Protein AF-A0A9D4P1P0-F1 (afdb_monomer_lite)

Structure (mmCIF, N/CA/C/O backbone):
data_AF-A0A9D4P1P0-F1
#
_entry.id   AF-A0A9D4P1P0-F1
#
loop_
_atom_site.group_PDB
_atom_site.id
_atom_site.type_symbol
_atom_site.label_atom_id
_atom_site.label_alt_id
_atom_site.label_comp_id
_atom_site.label_asym_id
_atom_site.label_entity_id
_atom_site.label_seq_id
_atom_site.pdbx_PDB_ins_code
_atom_site.Cartn_x
_atom_site.Cartn_y
_atom_site.Cartn_z
_atom_site.occupancy
_atom_site.B_iso_or_equiv
_atom_site.auth_seq_id
_atom_site.auth_comp_id
_atom_site.auth_asym_id
_atom_site.auth_atom_id
_atom_site.pdbx_PDB_model_num
ATOM 1 N N . MET A 1 1 ? -2.878 -2.988 15.550 1.00 69.31 1 MET A N 1
ATOM 2 C CA . MET A 1 1 ? -2.304 -2.409 14.303 1.00 69.31 1 MET A CA 1
ATOM 3 C C . MET A 1 1 ? -1.634 -3.481 13.454 1.00 69.31 1 MET A C 1
ATOM 5 O O . MET A 1 1 ? -0.738 -4.161 13.938 1.00 69.31 1 MET A O 1
ATOM 9 N N . LYS A 1 2 ? -2.085 -3.649 12.206 1.00 81.69 2 LYS A N 1
ATOM 10 C CA . LYS A 1 2 ? -1.544 -4.602 11.220 1.00 81.69 2 LYS A CA 1
ATOM 11 C C . LYS A 1 2 ? -1.010 -3.838 10.004 1.00 81.69 2 LYS A C 1
ATOM 13 O O . LYS A 1 2 ? -1.481 -2.741 9.717 1.00 81.69 2 LYS A O 1
ATOM 18 N N . TYR A 1 3 ? -0.050 -4.413 9.284 1.00 85.12 3 TYR A N 1
ATOM 19 C CA . TYR A 1 3 ? 0.527 -3.804 8.083 1.00 85.12 3 TYR A CA 1
ATOM 20 C C . TYR A 1 3 ? 0.538 -4.799 6.927 1.00 85.12 3 TYR A C 1
ATOM 22 O O . TYR A 1 3 ? 0.924 -5.952 7.101 1.00 85.12 3 TYR A O 1
ATOM 30 N N . ILE A 1 4 ? 0.128 -4.337 5.749 1.00 83.31 4 ILE A N 1
ATOM 31 C CA . ILE A 1 4 ? 0.166 -5.085 4.495 1.00 83.31 4 ILE A CA 1
ATOM 32 C C . ILE A 1 4 ? 1.216 -4.428 3.605 1.00 83.31 4 ILE A C 1
ATOM 34 O O . ILE A 1 4 ? 1.060 -3.278 3.199 1.00 83.31 4 ILE A O 1
ATOM 38 N N . LEU A 1 5 ? 2.284 -5.165 3.311 1.00 84.31 5 LEU A N 1
ATOM 39 C CA . LEU A 1 5 ? 3.376 -4.725 2.450 1.00 84.31 5 LEU A CA 1
ATOM 40 C C . LEU A 1 5 ? 3.148 -5.255 1.032 1.00 84.31 5 LEU A C 1
ATOM 42 O O . LEU A 1 5 ? 3.200 -6.458 0.792 1.00 84.31 5 LEU A O 1
ATOM 46 N N . VAL A 1 6 ? 2.929 -4.351 0.085 1.00 79.00 6 VAL A N 1
ATOM 47 C CA . VAL A 1 6 ? 2.833 -4.646 -1.346 1.00 79.00 6 VAL A CA 1
ATOM 48 C C . VAL A 1 6 ? 4.164 -4.277 -1.994 1.00 79.00 6 VAL A C 1
ATOM 50 O O . VAL A 1 6 ? 4.474 -3.100 -2.190 1.00 79.00 6 VAL A O 1
ATOM 53 N N . THR A 1 7 ? 4.964 -5.287 -2.328 1.00 77.62 7 THR A N 1
ATOM 54 C CA . THR A 1 7 ? 6.220 -5.136 -3.078 1.00 77.62 7 THR A CA 1
ATOM 55 C C . THR A 1 7 ? 6.069 -5.721 -4.482 1.00 77.62 7 THR A C 1
ATOM 57 O O . THR A 1 7 ? 5.222 -6.576 -4.731 1.00 77.62 7 THR A O 1
ATOM 60 N N . GLY A 1 8 ? 6.878 -5.260 -5.436 1.00 70.75 8 GLY A N 1
ATOM 61 C CA . GLY A 1 8 ? 6.987 -5.899 -6.748 1.00 70.75 8 GLY A CA 1
ATOM 62 C C . GLY A 1 8 ? 8.346 -5.607 -7.366 1.00 70.75 8 GLY A C 1
ATOM 63 O O . GLY A 1 8 ? 8.758 -4.453 -7.402 1.00 70.75 8 GLY A O 1
ATOM 64 N N . GLY A 1 9 ? 9.051 -6.659 -7.786 1.00 63.66 9 GLY A N 1
ATOM 65 C CA . GLY A 1 9 ? 10.490 -6.611 -8.078 1.00 63.66 9 GLY A CA 1
ATOM 66 C C . GLY A 1 9 ? 10.890 -6.662 -9.552 1.00 63.66 9 GLY A C 1
ATOM 67 O O . GLY A 1 9 ? 12.078 -6.712 -9.826 1.00 63.66 9 GLY A O 1
ATOM 68 N N . VAL A 1 10 ? 9.944 -6.678 -10.499 1.00 56.84 10 VAL A N 1
ATOM 69 C CA . VAL A 1 10 ? 10.290 -6.918 -11.918 1.00 56.84 10 VAL A CA 1
ATOM 70 C C . VAL A 1 10 ? 9.809 -5.807 -12.846 1.00 56.84 10 VAL A C 1
ATOM 72 O O . VAL A 1 10 ? 10.536 -5.404 -13.746 1.00 56.84 10 VAL A O 1
ATOM 75 N N . ILE A 1 11 ? 8.609 -5.259 -12.624 1.00 59.81 11 ILE A N 1
ATOM 76 C CA . ILE A 1 11 ? 8.082 -4.169 -13.453 1.00 59.81 11 ILE A CA 1
ATOM 77 C C . ILE A 1 11 ? 7.515 -3.076 -12.545 1.00 59.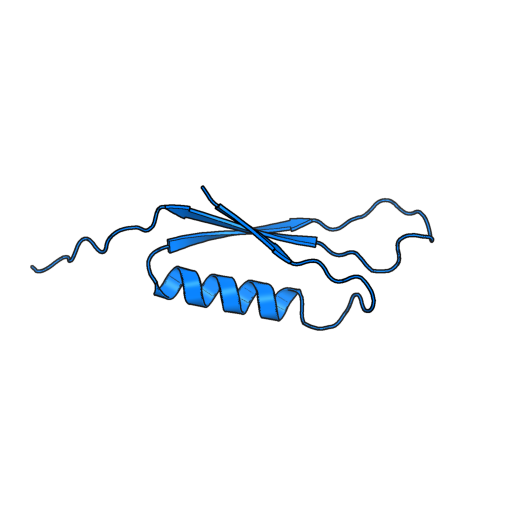81 11 ILE A C 1
ATOM 79 O O . ILE A 1 11 ? 6.568 -3.280 -11.777 1.00 59.81 11 ILE A O 1
ATOM 83 N N . SER A 1 12 ? 8.116 -1.887 -12.613 1.00 58.91 12 SER A N 1
ATOM 84 C CA . SER A 1 12 ? 7.755 -0.728 -11.789 1.00 58.91 12 SER A CA 1
ATOM 85 C C . SER A 1 12 ? 6.352 -0.188 -12.101 1.00 58.91 12 SER A C 1
ATOM 87 O O . SER A 1 12 ? 5.720 0.359 -11.200 1.00 58.91 12 SER A O 1
ATOM 89 N N . GLY A 1 13 ? 5.804 -0.450 -13.293 1.00 60.78 13 GLY A N 1
ATOM 90 C CA . GLY A 1 13 ? 4.564 0.165 -13.789 1.00 60.78 13 GLY A CA 1
ATOM 91 C C . GLY A 1 13 ? 3.261 -0.642 -13.704 1.00 60.78 13 GLY A C 1
ATOM 92 O O . GLY A 1 13 ? 2.214 -0.084 -14.011 1.00 60.78 13 GLY A O 1
ATOM 93 N N . ILE A 1 14 ? 3.265 -1.918 -13.299 1.00 65.94 14 ILE A N 1
ATOM 94 C CA . ILE A 1 14 ? 2.047 -2.747 -13.390 1.00 65.94 14 ILE A CA 1
ATOM 95 C C . ILE A 1 14 ? 1.424 -2.925 -12.005 1.00 65.94 14 ILE A C 1
ATOM 97 O O . ILE A 1 14 ? 2.026 -3.504 -11.101 1.00 65.94 14 ILE A O 1
ATOM 101 N N . GLY A 1 15 ? 0.220 -2.386 -11.826 1.00 72.38 15 GLY A N 1
ATOM 102 C CA . GLY A 1 15 ? -0.766 -2.875 -10.859 1.00 72.38 15 GLY A CA 1
ATOM 103 C C . GLY A 1 15 ? -0.533 -2.621 -9.367 1.00 72.38 15 GLY A C 1
ATOM 104 O O . GLY A 1 15 ? -1.508 -2.668 -8.634 1.00 72.38 15 GLY A O 1
ATOM 105 N N . LYS A 1 16 ? 0.675 -2.302 -8.880 1.00 79.88 16 LYS A N 1
ATOM 106 C CA . LYS A 1 16 ? 0.940 -2.149 -7.426 1.00 79.88 16 LYS A CA 1
ATOM 107 C C . LYS A 1 16 ? 0.009 -1.137 -6.746 1.00 79.88 16 LYS A C 1
ATOM 109 O O . LYS A 1 16 ? -0.562 -1.432 -5.701 1.00 79.88 16 LYS A O 1
ATOM 114 N N . GLY A 1 17 ? -0.186 0.024 -7.376 1.00 78.69 17 GLY A N 1
ATOM 115 C CA . GLY A 1 17 ? -1.114 1.052 -6.895 1.00 78.69 17 GLY A CA 1
ATOM 116 C C . GLY A 1 17 ? -2.566 0.578 -6.904 1.00 78.69 17 GLY A C 1
ATOM 117 O O . GLY A 1 17 ? -3.245 0.690 -5.889 1.00 78.69 17 GLY A O 1
ATOM 118 N N . VAL A 1 18 ? -3.006 -0.023 -8.014 1.00 85.69 18 VAL A N 1
ATOM 119 C CA . VAL A 1 18 ? -4.380 -0.525 -8.192 1.00 85.69 18 VAL A CA 1
ATOM 120 C C . VAL A 1 18 ? -4.698 -1.641 -7.198 1.00 85.69 18 VAL A C 1
ATOM 122 O O . VAL A 1 18 ? -5.719 -1.600 -6.530 1.00 85.69 18 VAL A O 1
ATOM 125 N N . VAL A 1 19 ? -3.793 -2.602 -7.025 1.00 86.50 19 VAL A N 1
ATOM 126 C CA . VAL A 1 19 ? -3.947 -3.689 -6.050 1.00 86.50 19 VAL A CA 1
ATOM 127 C C . VAL A 1 19 ? -4.014 -3.122 -4.633 1.00 86.50 19 VAL A C 1
ATOM 129 O O . VAL A 1 19 ? -4.894 -3.500 -3.862 1.00 86.50 19 VAL A O 1
ATOM 132 N N . SER A 1 20 ? -3.136 -2.171 -4.293 1.00 86.38 20 SER A N 1
ATOM 133 C CA . SER A 1 20 ? -3.148 -1.558 -2.964 1.00 86.38 20 SER A CA 1
ATOM 134 C C . SER A 1 20 ? -4.433 -0.767 -2.678 1.00 86.38 20 SER A C 1
ATOM 136 O O . SER A 1 20 ? -4.976 -0.855 -1.577 1.00 86.38 20 SER A O 1
ATOM 138 N N . SER A 1 21 ? -4.974 -0.047 -3.668 1.00 86.31 21 SER A N 1
ATOM 139 C CA . SER A 1 21 ? -6.215 0.710 -3.501 1.00 86.31 21 SER A CA 1
ATOM 140 C C . SER A 1 21 ? -7.436 -0.206 -3.439 1.00 86.31 21 SER A C 1
ATOM 142 O O . SER A 1 21 ? -8.308 0.017 -2.604 1.00 86.31 21 SER A O 1
ATOM 144 N N . SER A 1 22 ? -7.479 -1.278 -4.236 1.00 90.69 22 SER A N 1
ATOM 145 C CA . SER A 1 22 ? -8.542 -2.285 -4.172 1.00 90.69 22 SER A CA 1
ATOM 146 C C . SER A 1 22 ? -8.593 -2.982 -2.809 1.00 90.69 22 SER A C 1
ATOM 148 O O . SER A 1 22 ? -9.672 -3.097 -2.231 1.00 90.69 22 SER A O 1
ATOM 150 N N . ILE A 1 23 ? -7.441 -3.381 -2.257 1.00 88.81 23 ILE A N 1
ATOM 151 C CA . ILE A 1 23 ? -7.358 -3.985 -0.915 1.00 88.81 23 ILE A CA 1
ATOM 152 C C . ILE A 1 23 ? -7.798 -2.985 0.161 1.00 88.81 23 ILE A C 1
ATOM 154 O O . ILE A 1 23 ? -8.569 -3.342 1.051 1.00 88.81 23 ILE A O 1
ATOM 158 N N . GLY A 1 24 ? -7.364 -1.724 0.062 1.00 89.44 24 GLY A N 1
ATOM 159 C CA . GLY A 1 24 ? -7.794 -0.664 0.974 1.00 89.44 24 GLY A CA 1
ATOM 160 C C . GLY A 1 24 ? -9.314 -0.471 0.971 1.00 89.44 24 GLY A C 1
ATOM 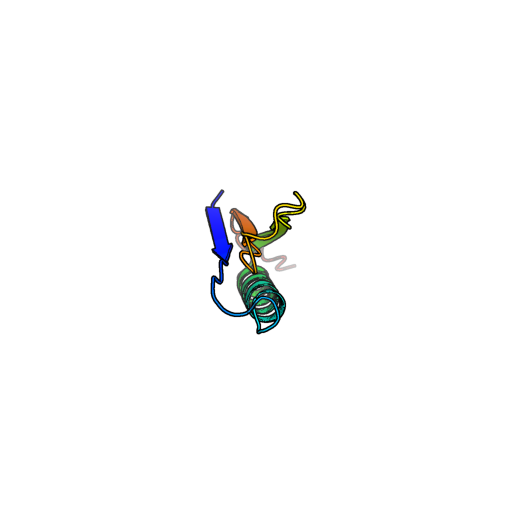161 O O . GLY A 1 24 ? -9.936 -0.447 2.030 1.00 89.44 24 GLY A O 1
ATOM 162 N N . THR A 1 25 ? -9.936 -0.403 -0.208 1.00 89.62 25 THR A N 1
ATOM 163 C CA . THR A 1 25 ? -11.394 -0.256 -0.338 1.00 89.62 25 THR A CA 1
ATOM 164 C C . THR A 1 25 ? -12.148 -1.446 0.253 1.00 89.62 25 THR A C 1
ATOM 166 O O . THR A 1 25 ? -13.147 -1.251 0.944 1.00 89.62 25 THR A O 1
ATOM 169 N N . LEU A 1 26 ? -11.656 -2.670 0.039 1.00 90.25 26 LEU A N 1
ATOM 170 C CA . LEU A 1 26 ? -12.282 -3.878 0.573 1.00 90.25 26 LEU A CA 1
ATOM 171 C C . LEU A 1 26 ? -12.252 -3.888 2.109 1.00 90.25 26 LEU A C 1
ATOM 173 O O . LEU A 1 26 ? -13.277 -4.085 2.754 1.00 90.25 26 LEU A O 1
ATOM 177 N N . LEU A 1 27 ? -11.099 -3.580 2.702 1.00 88.75 27 LEU A N 1
ATOM 178 C CA . LEU A 1 27 ? -10.943 -3.492 4.155 1.00 88.75 27 LEU A CA 1
ATOM 179 C C . LEU A 1 27 ? -11.785 -2.363 4.760 1.00 88.75 27 LEU A C 1
ATOM 181 O O . LEU A 1 27 ? -12.395 -2.545 5.811 1.00 88.75 27 LEU A O 1
ATOM 185 N N . LYS A 1 28 ? -11.895 -1.226 4.064 1.00 86.94 28 LYS A N 1
ATOM 186 C CA . LYS A 1 28 ? -12.786 -0.134 4.466 1.00 86.94 28 LYS A CA 1
ATOM 187 C C . LYS A 1 28 ? -14.255 -0.567 4.458 1.00 86.94 28 LYS A C 1
ATOM 189 O O . LYS A 1 28 ? -14.992 -0.217 5.373 1.00 86.94 28 LYS A O 1
ATOM 194 N N . SER A 1 29 ? -14.671 -1.361 3.465 1.00 87.00 29 SER A N 1
ATOM 195 C CA . SER A 1 29 ? -16.033 -1.916 3.393 1.00 87.00 29 SER A CA 1
ATOM 196 C C . SER A 1 29 ? -16.336 -2.928 4.505 1.00 87.00 29 SER A C 1
ATOM 198 O O . SER A 1 29 ? -17.484 -3.073 4.906 1.00 87.00 29 SER A O 1
ATOM 200 N N . MET A 1 30 ? -15.302 -3.571 5.054 1.00 87.69 30 MET A N 1
ATOM 201 C CA . MET A 1 30 ? -15.392 -4.487 6.196 1.00 87.69 30 MET A CA 1
ATOM 202 C C . MET A 1 30 ? -15.371 -3.763 7.559 1.00 87.69 30 MET A C 1
ATOM 204 O O . MET A 1 30 ? -15.357 -4.418 8.598 1.00 87.69 30 MET A O 1
ATOM 208 N N . GLY A 1 31 ? -15.352 -2.424 7.573 1.00 84.69 31 GLY A N 1
ATOM 209 C CA . GLY A 1 31 ? -15.349 -1.622 8.802 1.00 84.69 31 GLY A CA 1
ATOM 210 C C . GLY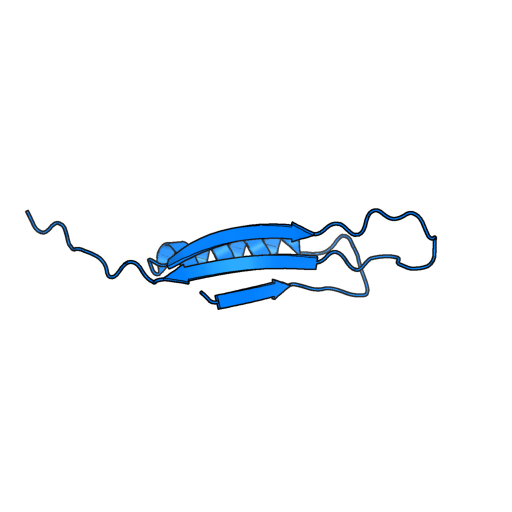 A 1 31 ? -13.965 -1.396 9.419 1.00 84.69 31 GLY A C 1
ATOM 211 O O . GLY A 1 31 ? -13.866 -0.902 10.539 1.00 84.69 31 GLY A O 1
ATOM 212 N N . PHE A 1 32 ? -12.877 -1.725 8.715 1.00 86.19 32 PHE A N 1
ATOM 213 C CA . PHE A 1 32 ? -11.527 -1.410 9.187 1.00 86.19 32 PHE A CA 1
ATOM 214 C C . PHE A 1 32 ? -11.124 0.020 8.828 1.00 86.19 32 PHE A C 1
ATOM 216 O O . PHE A 1 32 ? -11.370 0.507 7.721 1.00 86.19 32 PHE A O 1
ATOM 223 N N . ILE A 1 33 ? -10.409 0.673 9.744 1.00 84.81 33 ILE A N 1
ATOM 224 C CA . ILE A 1 33 ? -9.698 1.915 9.434 1.00 84.81 33 ILE A CA 1
ATOM 225 C C . ILE A 1 33 ? -8.441 1.547 8.649 1.00 84.81 33 ILE A C 1
ATOM 227 O O . ILE A 1 33 ? -7.598 0.798 9.139 1.00 84.81 33 ILE A O 1
ATOM 2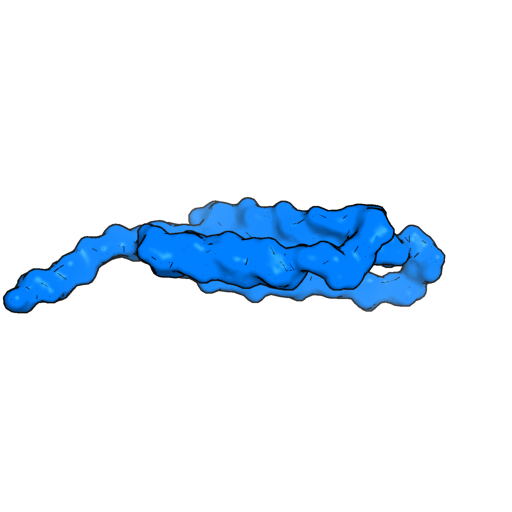31 N N . VAL A 1 34 ? -8.293 2.070 7.435 1.00 87.00 34 VAL A N 1
ATOM 232 C CA . VAL A 1 34 ? -7.125 1.810 6.583 1.00 87.00 34 VAL A CA 1
ATOM 233 C C . VAL A 1 34 ? -6.417 3.097 6.186 1.00 87.00 34 VAL A C 1
ATOM 235 O O . VAL A 1 34 ? -7.055 4.084 5.825 1.00 87.00 34 VAL A O 1
ATOM 238 N N . THR A 1 35 ? -5.087 3.052 6.191 1.00 87.06 35 THR A N 1
ATOM 239 C CA . THR A 1 35 ? -4.206 4.143 5.769 1.00 87.06 35 THR A CA 1
ATOM 240 C C . THR A 1 35 ? -3.160 3.593 4.811 1.00 87.06 35 THR A C 1
ATOM 242 O O . THR A 1 35 ? -2.495 2.610 5.120 1.00 87.06 35 THR A O 1
ATOM 245 N N . ALA A 1 36 ? -2.978 4.221 3.651 1.00 83.69 36 ALA A N 1
ATOM 246 C CA . ALA A 1 36 ? -1.934 3.840 2.704 1.00 83.69 36 ALA A CA 1
ATOM 247 C C . ALA A 1 36 ? -0.711 4.756 2.852 1.00 83.69 36 ALA A C 1
ATOM 249 O O . ALA A 1 36 ? -0.835 5.978 2.847 1.00 83.69 36 ALA A O 1
ATOM 250 N N . ILE A 1 37 ? 0.473 4.158 2.953 1.00 83.31 37 ILE A N 1
ATOM 251 C CA . ILE A 1 37 ? 1.773 4.823 3.000 1.00 83.31 37 ILE A CA 1
ATOM 252 C C . ILE A 1 37 ? 2.577 4.321 1.804 1.00 83.31 37 ILE A C 1
ATOM 254 O O . ILE A 1 37 ? 2.971 3.156 1.731 1.00 83.31 37 ILE A O 1
ATOM 258 N N . LYS A 1 38 ? 2.822 5.204 0.841 1.00 78.00 38 LYS A N 1
ATOM 259 C CA . LYS A 1 38 ? 3.656 4.890 -0.317 1.00 78.00 38 LYS A CA 1
ATOM 260 C C . LYS A 1 38 ? 5.115 5.195 0.010 1.00 78.00 38 LYS A C 1
ATOM 262 O O . LYS A 1 38 ? 5.431 6.309 0.414 1.00 78.00 38 LYS A O 1
ATOM 267 N N . ILE A 1 39 ? 5.987 4.209 -0.175 1.00 74.94 39 ILE A N 1
ATOM 268 C CA . ILE A 1 39 ? 7.427 4.337 0.040 1.00 74.94 39 ILE A CA 1
ATOM 269 C C . ILE A 1 39 ? 8.095 4.247 -1.330 1.00 74.94 39 ILE A C 1
ATOM 271 O O . ILE A 1 39 ? 8.254 3.167 -1.906 1.00 74.94 39 ILE A O 1
ATOM 275 N N . ASP A 1 40 ? 8.455 5.404 -1.879 1.00 71.62 40 ASP A N 1
ATOM 276 C CA . ASP 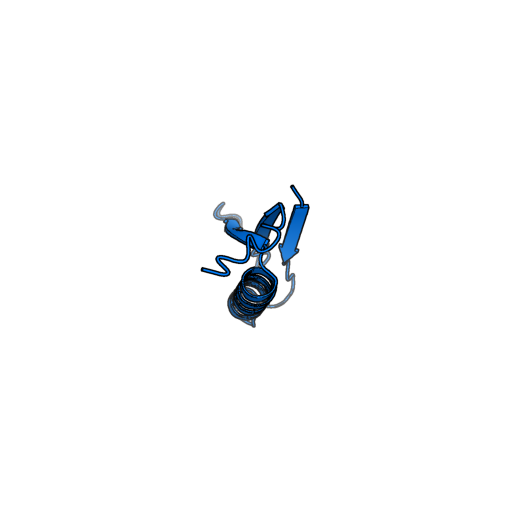A 1 40 ? 9.195 5.478 -3.132 1.00 71.62 40 ASP A CA 1
ATOM 277 C C . ASP A 1 40 ? 10.706 5.518 -2.837 1.00 71.62 40 ASP A C 1
ATOM 279 O O . ASP A 1 40 ? 11.169 6.421 -2.134 1.00 71.62 40 ASP A O 1
ATOM 283 N N . PRO A 1 41 ? 11.504 4.568 -3.357 1.00 62.28 41 PRO A N 1
ATOM 284 C CA . PRO A 1 41 ? 12.945 4.517 -3.128 1.00 62.28 41 PRO A CA 1
ATOM 285 C C . PRO A 1 41 ? 13.667 5.563 -3.993 1.00 62.28 41 PRO A C 1
ATOM 287 O O . PRO A 1 41 ? 14.382 5.230 -4.934 1.00 62.28 41 PRO A O 1
ATOM 290 N N . TYR A 1 42 ? 13.491 6.852 -3.711 1.00 59.22 42 TYR A N 1
ATOM 291 C CA . TYR A 1 42 ? 14.258 7.901 -4.384 1.00 59.22 42 TYR A CA 1
ATOM 292 C C . TYR A 1 42 ? 15.588 8.147 -3.666 1.00 59.22 42 TYR A C 1
ATOM 294 O O . TYR A 1 42 ? 15.796 9.156 -3.003 1.00 59.22 42 TYR A O 1
ATOM 302 N N . ILE A 1 43 ? 16.528 7.224 -3.869 1.00 57.28 43 ILE A N 1
ATOM 303 C CA . ILE A 1 43 ? 17.960 7.526 -3.851 1.00 57.28 43 ILE A CA 1
ATOM 304 C C . ILE A 1 43 ? 18.519 7.048 -5.190 1.00 57.28 43 ILE A C 1
ATOM 306 O O . ILE A 1 43 ? 18.464 5.867 -5.527 1.00 57.28 43 ILE A O 1
ATOM 310 N N . LYS A 1 44 ? 19.002 7.993 -6.005 1.00 51.81 44 LYS A N 1
ATOM 311 C CA . LYS A 1 44 ? 19.585 7.719 -7.323 1.00 51.81 44 LYS A CA 1
ATOM 312 C C . LYS A 1 44 ? 20.848 6.866 -7.158 1.00 51.81 44 LYS A C 1
ATOM 314 O O . LYS A 1 44 ? 21.944 7.387 -6.998 1.00 51.81 44 LYS A O 1
ATOM 319 N N . ARG A 1 45 ? 20.707 5.549 -7.239 1.00 47.44 45 ARG A N 1
ATOM 320 C CA . ARG A 1 45 ? 21.750 4.652 -7.737 1.00 47.44 45 ARG A CA 1
ATOM 321 C C . ARG A 1 45 ? 21.085 3.766 -8.770 1.00 47.44 45 ARG A C 1
ATOM 323 O O . ARG A 1 45 ? 20.098 3.103 -8.461 1.00 47.44 45 ARG A O 1
ATOM 330 N N . SER A 1 46 ? 21.621 3.786 -9.985 1.00 49.69 46 SER A N 1
ATOM 331 C CA . SER A 1 46 ? 21.136 3.114 -11.201 1.00 49.69 46 SER A CA 1
ATOM 332 C C . SER A 1 46 ? 21.083 1.576 -11.126 1.00 49.69 46 SER A C 1
ATOM 334 O O . SER A 1 46 ? 21.163 0.908 -12.147 1.00 49.69 46 SER A O 1
ATOM 336 N N . PHE A 1 47 ? 20.959 1.006 -9.928 1.00 46.38 47 PHE A N 1
ATOM 337 C CA . PHE A 1 47 ? 20.999 -0.424 -9.644 1.00 46.38 47 PHE A CA 1
ATOM 338 C C . PHE A 1 47 ? 19.738 -0.940 -8.914 1.00 46.38 47 PHE A C 1
ATOM 340 O O . PHE A 1 47 ? 19.603 -2.137 -8.708 1.00 46.38 47 PHE A O 1
ATOM 347 N N . TRP A 1 48 ? 18.782 -0.067 -8.564 1.00 44.66 48 TRP A N 1
ATOM 348 C CA . TRP A 1 48 ? 17.492 -0.437 -7.948 1.00 44.66 48 TRP A CA 1
ATOM 349 C C . TRP A 1 48 ? 16.310 -0.114 -8.872 1.00 44.66 48 TRP A C 1
ATOM 351 O O . TRP A 1 48 ? 15.381 0.607 -8.505 1.00 44.66 48 TRP A O 1
ATOM 361 N N . PHE A 1 49 ? 16.342 -0.621 -10.104 1.00 46.34 49 PHE A N 1
ATOM 362 C CA . PHE A 1 49 ? 15.198 -0.539 -11.012 1.00 46.34 49 PHE A CA 1
ATOM 363 C C . PHE A 1 49 ? 14.012 -1.339 -10.438 1.00 46.34 49 PHE A C 1
ATOM 365 O O . PHE A 1 49 ? 13.900 -2.540 -10.640 1.00 46.34 49 PHE A O 1
ATOM 372 N N . GLY A 1 50 ? 13.097 -0.664 -9.737 1.00 53.81 50 GLY A N 1
ATOM 373 C CA . GLY A 1 50 ? 11.682 -1.052 -9.730 1.00 53.81 50 GLY A CA 1
ATOM 374 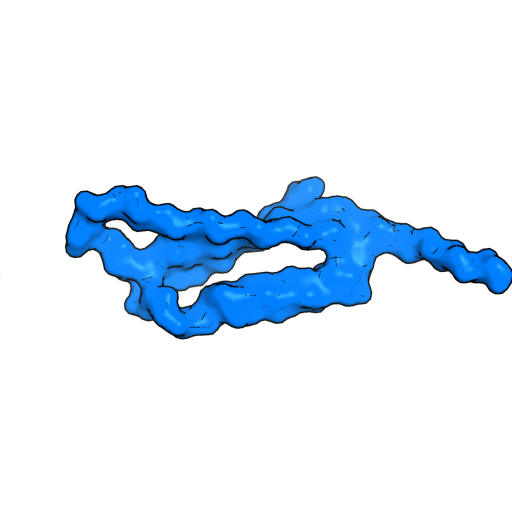C C . GLY A 1 50 ? 11.039 -1.506 -8.420 1.00 53.81 50 GLY A C 1
ATOM 375 O O . GLY A 1 50 ? 9.831 -1.750 -8.430 1.00 53.81 50 GLY A O 1
ATOM 376 N N . HIS A 1 51 ? 11.761 -1.545 -7.298 1.00 58.50 51 HIS A N 1
ATOM 377 C CA . HIS A 1 51 ? 11.189 -1.902 -5.992 1.00 58.50 51 HIS A CA 1
ATOM 378 C C . HIS A 1 51 ? 10.359 -0.755 -5.380 1.00 58.50 51 HIS A C 1
ATOM 380 O O . HIS A 1 51 ? 10.736 -0.177 -4.367 1.00 58.50 51 HIS A O 1
ATOM 386 N N . HIS A 1 52 ? 9.215 -0.408 -5.977 1.00 62.28 52 HIS A N 1
ATOM 387 C CA . HIS A 1 52 ? 8.237 0.441 -5.286 1.00 62.28 52 HIS A CA 1
ATOM 388 C C . HIS A 1 52 ? 7.523 -0.394 -4.231 1.00 62.28 52 HIS A C 1
ATOM 390 O O . HIS A 1 52 ? 6.981 -1.462 -4.534 1.00 62.28 52 HIS A O 1
ATOM 396 N N . VAL A 1 53 ? 7.526 0.110 -3.004 1.00 67.62 53 VAL A N 1
ATOM 397 C CA . VAL A 1 53 ? 6.910 -0.539 -1.857 1.00 67.62 53 VAL A CA 1
ATOM 398 C C . VAL A 1 53 ? 5.704 0.294 -1.447 1.00 67.62 53 VAL A C 1
ATOM 400 O O . VAL A 1 53 ? 5.825 1.479 -1.147 1.00 67.62 53 VAL A O 1
ATOM 403 N N . ILE A 1 54 ? 4.521 -0.313 -1.447 1.00 73.69 54 ILE A N 1
ATOM 404 C CA . ILE A 1 54 ? 3.312 0.317 -0.920 1.00 73.69 54 ILE A CA 1
ATOM 405 C C . ILE A 1 54 ? 2.940 -0.406 0.361 1.00 73.69 54 ILE A C 1
ATOM 407 O O . ILE A 1 54 ? 2.751 -1.616 0.367 1.00 73.69 54 ILE A O 1
ATOM 411 N N . MET A 1 55 ? 2.832 0.345 1.445 1.00 75.88 55 MET A N 1
ATOM 412 C CA . MET A 1 55 ? 2.355 -0.149 2.723 1.00 75.88 55 MET A CA 1
ATOM 413 C C . MET A 1 55 ? 0.908 0.268 2.922 1.00 75.88 55 MET A C 1
ATOM 415 O O . MET A 1 55 ? 0.559 1.424 2.721 1.00 75.88 55 MET A O 1
ATOM 419 N N . ILE A 1 56 ? 0.062 -0.656 3.356 1.00 81.75 56 ILE A N 1
ATOM 420 C CA . ILE A 1 56 ? -1.269 -0.349 3.871 1.00 81.75 56 ILE A CA 1
ATOM 421 C C . ILE A 1 56 ? -1.245 -0.664 5.358 1.00 81.75 56 ILE A C 1
ATOM 423 O O . ILE A 1 56 ? -1.113 -1.816 5.766 1.00 81.75 56 ILE A O 1
ATOM 427 N N . GLN A 1 57 ? -1.348 0.371 6.176 1.00 79.12 57 GLN A N 1
ATOM 428 C CA . GLN A 1 57 ? -1.593 0.247 7.598 1.00 79.12 57 GLN A CA 1
ATOM 429 C C . GLN A 1 57 ? -3.082 -0.014 7.820 1.00 79.12 57 GLN A C 1
ATOM 431 O O . GLN A 1 57 ? -3.940 0.744 7.373 1.00 79.12 57 GLN A O 1
ATOM 436 N N . VAL A 1 58 ? -3.377 -1.090 8.534 1.00 79.44 58 VAL A N 1
ATOM 437 C CA . VAL A 1 58 ? -4.722 -1.494 8.928 1.00 79.44 58 VAL A CA 1
ATOM 438 C C . VAL A 1 58 ? -4.846 -1.263 10.434 1.00 79.44 58 VAL A C 1
ATOM 440 O O . VAL A 1 58 ? -4.128 -1.862 11.246 1.00 79.44 58 VAL A O 1
ATOM 443 N N . GLY A 1 59 ? -5.712 -0.324 10.798 1.00 74.25 59 GLY A N 1
ATOM 444 C CA . GLY A 1 59 ? -6.117 -0.034 12.168 1.00 74.25 59 GLY A CA 1
ATOM 445 C C . GLY A 1 59 ? -7.084 -1.082 12.720 1.00 74.25 59 GLY A C 1
ATOM 446 O O . GLY A 1 59 ? -7.355 -2.100 12.081 1.00 74.25 59 GLY A O 1
ATOM 447 N N . GLU A 1 60 ? -7.578 -0.849 13.935 1.00 70.81 60 GLU A N 1
ATOM 448 C CA . GLU A 1 60 ? -8.625 -1.679 14.536 1.00 70.81 60 GLU A CA 1
ATOM 449 C C . GLU A 1 60 ? -9.891 -1.688 13.658 1.00 70.81 60 GLU A C 1
ATOM 451 O O . GLU A 1 60 ? -10.197 -0.714 12.957 1.00 70.81 60 GLU A O 1
ATOM 456 N N . GLN A 1 61 ? -10.625 -2.802 13.703 1.00 62.53 61 GLN A N 1
ATOM 457 C CA . GLN A 1 61 ? -11.975 -2.866 13.157 1.00 62.53 61 GLN A CA 1
ATOM 458 C C . GLN A 1 61 ? -12.851 -1.966 14.017 1.00 62.53 61 GLN A C 1
ATOM 460 O O . GLN A 1 61 ? -12.917 -2.154 15.232 1.00 62.53 61 GLN A O 1
ATOM 465 N N . ILE A 1 62 ? -13.518 -0.995 13.405 1.00 64.19 62 ILE A N 1
ATOM 466 C CA . ILE A 1 62 ? -14.636 -0.356 14.076 1.00 64.19 62 ILE A CA 1
ATOM 467 C C . ILE A 1 62 ? -15.737 -1.407 13.997 1.00 64.19 62 ILE A C 1
ATOM 469 O O . ILE A 1 62 ? -16.322 -1.609 12.931 1.00 64.19 62 ILE A O 1
ATOM 473 N N . GLU A 1 63 ? -15.956 -2.156 15.081 1.00 57.00 63 GLU A N 1
ATOM 474 C CA . GLU A 1 63 ? -17.212 -2.885 15.214 1.00 57.00 63 GLU A CA 1
ATOM 475 C C . GLU A 1 63 ? -18.308 -1.870 14.939 1.00 57.00 63 GLU A C 1
ATOM 477 O O . GLU A 1 63 ? -18.332 -0.786 15.525 1.00 57.00 63 GLU A O 1
ATOM 482 N N . SER A 1 64 ? -19.135 -2.184 13.950 1.00 51.34 64 SER A N 1
ATOM 483 C CA . SER A 1 64 ? -20.303 -1.415 13.587 1.00 51.34 64 SER A CA 1
ATOM 484 C C . SER A 1 64 ? -21.113 -1.155 14.854 1.00 51.34 64 SER A C 1
ATOM 486 O O . SER A 1 64 ? -21.919 -1.991 15.259 1.00 51.34 64 SER A O 1
ATOM 488 N N . ILE A 1 65 ? -20.906 0.009 15.477 1.00 51.31 65 ILE A N 1
ATOM 489 C CA . ILE A 1 65 ? -21.932 0.677 16.259 1.00 51.31 65 ILE A CA 1
ATOM 490 C C . ILE A 1 65 ? -23.023 0.915 15.239 1.00 51.31 65 ILE A C 1
ATOM 492 O O . ILE A 1 65 ? -22.971 1.835 14.431 1.00 51.31 65 ILE A O 1
ATOM 496 N N . ILE A 1 66 ? -23.938 -0.035 15.212 1.00 52.28 66 ILE A N 1
ATOM 497 C CA . ILE A 1 66 ? -25.254 0.079 14.644 1.00 52.28 66 ILE A CA 1
ATOM 498 C C . ILE A 1 66 ? -25.855 1.355 15.261 1.00 52.28 66 ILE A C 1
ATOM 500 O O . ILE A 1 66 ? -26.134 1.337 16.461 1.00 52.28 66 ILE A O 1
ATOM 504 N N . PRO A 1 67 ? -26.075 2.471 14.538 1.00 50.47 67 PRO A N 1
ATOM 505 C CA . PRO A 1 67 ? -27.054 3.432 14.999 1.00 50.47 67 PRO A CA 1
ATOM 506 C C . PRO A 1 67 ? -28.414 2.871 14.568 1.00 50.47 67 PRO A C 1
ATOM 508 O O . PRO A 1 67 ? -28.977 3.286 13.561 1.00 50.47 67 PRO A O 1
ATOM 511 N N . VAL A 1 68 ? -28.902 1.849 15.276 1.00 44.69 68 VAL A N 1
ATOM 512 C CA . VAL A 1 68 ? -30.337 1.539 15.282 1.00 44.69 68 VAL A CA 1
ATOM 513 C C . VAL A 1 68 ? -30.925 2.618 16.175 1.00 44.69 68 VAL A C 1
ATOM 515 O O . VAL A 1 68 ? -30.827 2.554 17.400 1.00 44.69 68 VAL A O 1
ATOM 518 N N . ILE A 1 69 ? -31.384 3.675 15.511 1.00 42.94 69 ILE A N 1
ATOM 519 C CA . ILE A 1 69 ? -32.342 4.646 16.032 1.00 42.94 69 ILE A CA 1
ATOM 520 C C . ILE A 1 69 ? -33.728 4.086 15.725 1.00 42.94 69 ILE A C 1
ATOM 522 O O . ILE A 1 69 ? -33.894 3.561 14.598 1.00 42.94 69 ILE A O 1
#

pLDDT: mean 71.19, std 14.6, range [42.94, 90.69]

Organism: Dermatophagoides farinae (NCBI:txid6954)

Foldseek 3Di:
DDKDKQWDQDAQPPCSVVVVVVVQVVLVVQQWDKDKDWDDPPDDDPPRPHTTIIMIDTHDRPPPPPPPD

InterPro domains:
  IPR004468 CTP synthase [PTHR11550] (1-44)
  IPR017456 CTP synthase, N-terminal [PF06418] (2-44)
  IPR027417 P-loop containing nucleoside triphosphate hydrolase [G3DSA:3.40.50.300] (1-49)
  IPR027417 P-loop containing nucleoside triphosphate hydrolase [SSF52540] (1-45)

Sequence (69 aa):
MKYILVTGGVISGIGKGVVSSSIGTLLKSMGFIVTAIKIDPYIKRSFWFGHHVIMIQVGEQIESIIPVI

Radius of gyration: 15.65 Å; chains: 1; bounding box: 54×15×30 Å

Secondary structure (DSSP, 8-state):
-EEEEE--SS-TTSSHHHHHHHHHHHHHHTTEEEEEEEE------TT--S--EEEEEEEEE--------